Protein AF-A0A2H6GR45-F1 (afdb_monomer_lite)

pLDDT: mean 73.01, std 15.59, range [44.97, 95.62]

Foldseek 3Di:
DPPPDVVVVVVVVVVVVPPPPPPPQDPVNVVLVVLLVLVPDPVNVVVVVVVVVVVVVCVVVVVVPPPADPPRPVVVVVVVVVVVVVVVSVVVSVVVVVVVVVVVVVVVVVVVVVVVVVVVVVVVVVVVVVVVVVVVVVD

Sequence (139 aa):
MVENKNNKNNNNNQNQQKRITYNKPTLGDKSADKVTKTIGSWKFIIIQTILIIIWIIINVIAWISQWDPYPFILLNLLLSVQAAFAAPVIMMSQNRMADKDRKKVEMDLAMDRKADRDITEIKKQLNRIENKLGKNLDN

Structure (mmCIF, N/CA/C/O backbone):
data_AF-A0A2H6GR45-F1
#
_entry.id   AF-A0A2H6GR45-F1
#
loop_
_atom_site.group_PDB
_atom_site.id
_atom_site.type_symbol
_atom_site.label_atom_id
_atom_site.label_alt_id
_atom_site.label_comp_id
_atom_site.label_asym_id
_atom_site.label_entity_id
_atom_site.label_seq_id
_atom_site.pdbx_PDB_ins_code
_atom_site.Cartn_x
_atom_site.Cartn_y
_atom_site.Cartn_z
_atom_site.occupancy
_atom_site.B_iso_or_equiv
_atom_site.auth_seq_id
_atom_site.auth_comp_id
_atom_site.auth_asym_id
_atom_site.auth_atom_id
_atom_site.pdbx_PDB_model_num
ATOM 1 N N . MET A 1 1 ? -17.564 -7.490 57.029 1.00 44.97 1 MET A N 1
ATOM 2 C CA . MET A 1 1 ? -17.236 -8.283 55.821 1.00 44.97 1 MET A CA 1
ATOM 3 C C . MET A 1 1 ? -17.791 -7.583 54.576 1.00 44.97 1 MET A C 1
ATOM 5 O O . MET A 1 1 ? -18.868 -7.932 54.117 1.00 44.97 1 MET A O 1
ATOM 9 N N . VAL A 1 2 ? -17.107 -6.558 54.047 1.00 52.09 2 VAL A N 1
ATOM 10 C CA . VAL A 1 2 ? -17.500 -5.865 52.797 1.00 52.09 2 VAL A CA 1
ATOM 11 C C . VAL A 1 2 ? -16.232 -5.501 52.018 1.00 52.09 2 VAL A C 1
ATOM 13 O O . VAL A 1 2 ? -15.887 -4.339 51.875 1.00 52.09 2 VAL A O 1
ATOM 16 N N . GLU A 1 3 ? -15.482 -6.503 51.562 1.00 50.22 3 GLU A N 1
ATOM 17 C CA . GLU A 1 3 ? -14.234 -6.263 50.822 1.00 50.22 3 GLU A CA 1
ATOM 18 C C . GLU A 1 3 ? -13.967 -7.364 49.787 1.00 50.22 3 GLU A C 1
ATOM 20 O O . GLU A 1 3 ? -12.937 -8.025 49.803 1.00 50.22 3 GLU A O 1
ATOM 25 N N . ASN A 1 4 ? -14.926 -7.653 48.896 1.00 49.19 4 ASN A N 1
ATOM 26 C CA . ASN A 1 4 ? -14.658 -8.625 47.822 1.00 49.19 4 ASN A CA 1
ATOM 27 C C . ASN A 1 4 ? -15.559 -8.499 46.580 1.00 49.19 4 ASN A C 1
ATOM 29 O O . ASN A 1 4 ? -16.073 -9.489 46.060 1.00 49.19 4 ASN A O 1
ATOM 33 N N . LYS A 1 5 ? -15.799 -7.273 46.101 1.00 52.91 5 LYS A N 1
ATOM 34 C CA . LYS A 1 5 ? -16.421 -7.059 44.775 1.00 52.91 5 LYS A CA 1
ATOM 35 C C . LYS A 1 5 ? -15.570 -6.194 43.842 1.00 52.91 5 LYS A C 1
ATOM 37 O O . LYS A 1 5 ? -15.532 -6.470 42.649 1.00 52.91 5 LYS A O 1
ATOM 42 N N . ASN A 1 6 ? -14.789 -5.254 44.379 1.00 49.75 6 ASN A N 1
ATOM 43 C CA . ASN A 1 6 ? -13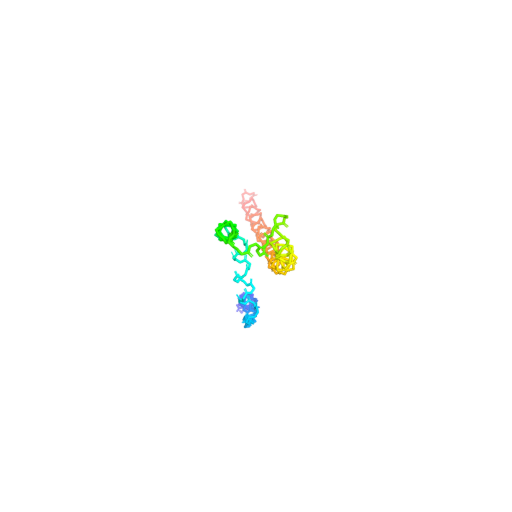.935 -4.370 43.573 1.00 49.75 6 ASN A CA 1
ATOM 44 C C . ASN A 1 6 ? -12.704 -5.081 42.975 1.00 49.75 6 ASN A C 1
ATOM 46 O O . ASN A 1 6 ? -12.237 -4.699 41.907 1.00 49.75 6 ASN A O 1
ATOM 50 N N . ASN A 1 7 ? -12.222 -6.165 43.595 1.00 50.75 7 ASN A N 1
ATOM 51 C CA . ASN A 1 7 ? -11.053 -6.908 43.104 1.00 50.75 7 ASN A CA 1
ATOM 52 C C . ASN A 1 7 ? -11.376 -7.822 41.896 1.00 50.75 7 ASN A C 1
ATOM 54 O O . ASN A 1 7 ? -10.521 -8.095 41.061 1.00 50.75 7 ASN A O 1
ATOM 58 N N . LYS A 1 8 ? -12.636 -8.252 41.720 1.00 50.31 8 LYS A N 1
ATOM 59 C CA . LYS A 1 8 ? -13.027 -9.076 40.556 1.00 50.31 8 LYS A CA 1
ATOM 60 C C . LYS A 1 8 ? -13.063 -8.288 39.242 1.00 50.31 8 LYS A C 1
ATOM 62 O O . LYS A 1 8 ? -12.748 -8.853 38.199 1.00 50.31 8 LYS A O 1
ATOM 67 N N . ASN A 1 9 ? -13.381 -6.994 39.282 1.00 49.44 9 ASN A N 1
ATOM 68 C CA . ASN A 1 9 ? -13.483 -6.176 38.068 1.00 49.44 9 ASN A CA 1
ATOM 69 C C . ASN A 1 9 ? -12.112 -5.773 37.500 1.00 49.44 9 ASN A C 1
ATOM 71 O O . ASN A 1 9 ? -11.961 -5.683 36.283 1.00 49.44 9 ASN A O 1
ATOM 75 N N . ASN A 1 10 ? -11.091 -5.624 38.351 1.00 53.09 10 ASN A N 1
ATOM 76 C CA . ASN A 1 10 ? -9.735 -5.291 37.904 1.00 53.09 10 ASN A CA 1
ATOM 77 C C . ASN A 1 10 ? -9.038 -6.469 37.205 1.00 53.09 10 ASN A C 1
ATOM 79 O O . ASN A 1 10 ? -8.308 -6.262 36.237 1.00 53.09 10 ASN A O 1
ATOM 83 N N . ASN A 1 11 ? -9.334 -7.707 37.610 1.00 51.28 11 ASN A N 1
ATOM 84 C CA . ASN A 1 11 ? -8.733 -8.908 37.018 1.00 51.28 11 ASN A CA 1
ATOM 85 C C . ASN A 1 11 ? -9.299 -9.247 35.625 1.00 51.28 11 ASN A C 1
ATOM 87 O O . ASN A 1 11 ? -8.611 -9.845 34.799 1.00 51.28 11 ASN A O 1
ATOM 91 N N . ASN A 1 12 ? -10.522 -8.805 35.314 1.00 51.81 12 ASN A N 1
ATOM 92 C CA . ASN A 1 12 ? -11.155 -9.059 34.015 1.00 51.81 12 ASN A CA 1
ATOM 93 C C . ASN A 1 12 ? -10.668 -8.113 32.905 1.00 51.81 12 ASN A C 1
ATOM 95 O O . ASN A 1 12 ? -10.712 -8.482 31.731 1.00 51.81 12 ASN A O 1
ATOM 99 N N . ASN A 1 13 ? -10.167 -6.926 33.261 1.00 50.75 13 ASN A N 1
ATOM 100 C CA . ASN A 1 13 ? -9.631 -5.956 32.301 1.00 50.75 13 ASN A CA 1
ATOM 101 C C . ASN A 1 13 ? -8.186 -6.285 31.878 1.00 50.75 13 ASN A C 1
ATOM 103 O O . ASN A 1 13 ? -7.812 -6.045 30.733 1.00 50.75 13 ASN A O 1
ATOM 107 N N . GLN A 1 14 ? -7.399 -6.907 32.763 1.00 49.28 14 GLN A N 1
ATOM 108 C CA . GLN A 1 14 ? -6.011 -7.309 32.482 1.00 49.28 14 GLN A CA 1
ATOM 109 C C . GLN A 1 14 ? -5.924 -8.562 31.588 1.00 49.28 14 GLN A C 1
ATOM 111 O O . GLN A 1 14 ? -4.990 -8.717 30.803 1.00 49.28 14 GLN A O 1
ATOM 116 N N . ASN A 1 15 ? -6.934 -9.439 31.642 1.00 47.62 15 ASN A N 1
ATOM 117 C CA . ASN A 1 15 ? -6.968 -10.678 30.857 1.00 47.62 15 ASN A CA 1
ATOM 118 C C . ASN A 1 15 ? -7.463 -10.495 29.409 1.00 47.62 15 ASN A C 1
ATOM 120 O O . ASN A 1 15 ? -7.252 -11.380 28.580 1.00 47.62 15 ASN A O 1
ATOM 124 N N . GLN A 1 16 ? -8.077 -9.354 29.078 1.00 48.34 16 GLN A N 1
ATOM 125 C CA . GLN A 1 16 ? -8.543 -9.055 27.716 1.00 48.34 16 GLN A CA 1
ATOM 126 C C . GLN A 1 16 ? -7.449 -8.435 26.831 1.00 48.34 16 GLN A C 1
ATOM 128 O O . GLN A 1 16 ? -7.463 -8.626 25.619 1.00 48.34 16 GLN A O 1
ATOM 133 N N . GLN A 1 17 ? -6.446 -7.767 27.412 1.00 51.81 17 GLN A N 1
ATOM 134 C CA . GLN A 1 17 ? -5.371 -7.113 26.647 1.00 51.81 17 GLN A CA 1
ATOM 135 C C . GLN A 1 17 ? -4.297 -8.086 26.120 1.00 51.81 17 GLN A C 1
ATOM 137 O O . GLN A 1 17 ? -3.523 -7.737 25.232 1.00 51.81 17 GLN A O 1
ATOM 142 N N . LYS A 1 18 ? -4.243 -9.330 26.617 1.00 48.16 18 LYS A N 1
ATOM 143 C CA . LYS A 1 18 ? -3.126 -10.264 26.369 1.00 48.16 18 LYS A CA 1
ATOM 144 C C . LYS A 1 18 ? -3.416 -11.360 25.334 1.00 48.16 18 LYS A C 1
ATOM 146 O O . LYS A 1 18 ? -2.884 -12.465 25.427 1.00 48.16 18 LYS A O 1
ATOM 151 N N . ARG A 1 19 ? -4.248 -11.069 24.331 1.00 49.31 19 ARG A N 1
ATOM 152 C CA . ARG A 1 19 ? -4.489 -11.952 23.172 1.00 49.31 19 ARG A CA 1
ATOM 153 C C . ARG A 1 19 ? -4.182 -11.239 21.853 1.00 49.31 19 ARG A C 1
ATOM 155 O O . ARG A 1 19 ? -4.879 -11.425 20.864 1.00 49.31 19 ARG A O 1
ATOM 162 N N . ILE A 1 20 ? -3.108 -10.448 21.803 1.00 54.19 20 ILE A N 1
ATOM 163 C CA . ILE A 1 20 ? -2.460 -10.190 20.513 1.00 54.19 20 ILE A CA 1
ATOM 164 C C . ILE A 1 20 ? -1.752 -11.492 20.157 1.00 54.19 20 ILE A C 1
ATOM 166 O O . ILE A 1 20 ? -0.626 -11.748 20.582 1.00 54.19 20 ILE A O 1
ATOM 170 N N . THR A 1 21 ? -2.465 -12.366 19.452 1.00 52.03 21 THR A N 1
ATOM 171 C CA . THR A 1 21 ? -1.887 -13.535 18.803 1.00 52.03 21 THR A CA 1
ATOM 172 C C . THR A 1 21 ? -0.854 -13.006 17.815 1.00 52.03 21 THR A C 1
ATOM 174 O O . THR A 1 21 ? -1.187 -12.635 16.691 1.00 52.03 21 THR A O 1
ATOM 177 N N . TYR A 1 22 ? 0.400 -12.904 18.259 1.00 50.00 22 TYR A N 1
ATOM 178 C CA . TYR A 1 22 ? 1.557 -12.768 17.388 1.00 50.00 22 TYR A CA 1
ATOM 179 C C . TYR A 1 22 ? 1.626 -14.057 16.578 1.00 50.00 22 TYR A C 1
ATOM 181 O O . TYR A 1 22 ? 2.326 -15.006 16.931 1.00 50.00 22 TYR A O 1
A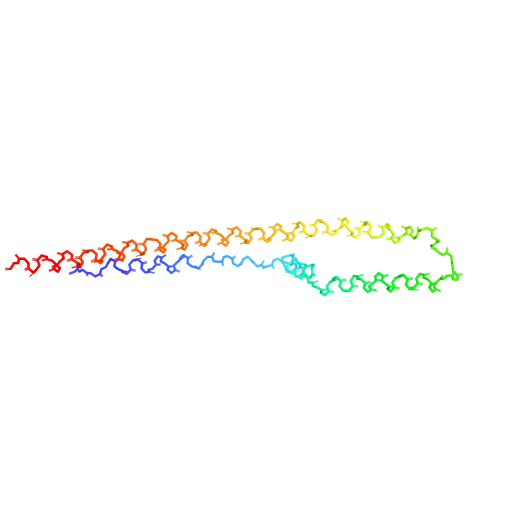TOM 189 N N . ASN A 1 23 ? 0.836 -14.116 15.508 1.00 58.78 23 ASN A N 1
ATOM 190 C CA . ASN A 1 23 ? 1.071 -15.091 14.471 1.00 58.78 23 ASN A CA 1
ATOM 191 C C . ASN A 1 23 ? 2.487 -14.793 13.978 1.00 58.78 23 ASN A C 1
ATOM 193 O O . ASN A 1 23 ? 2.786 -13.647 13.625 1.00 58.78 23 ASN A O 1
ATOM 197 N N . LYS A 1 24 ? 3.393 -15.769 14.091 1.00 57.91 24 LYS A N 1
ATOM 198 C CA . LYS A 1 24 ? 4.780 -15.587 13.656 1.00 57.91 24 LYS A CA 1
ATOM 199 C C . LYS A 1 24 ? 4.711 -15.079 12.215 1.00 57.91 24 LYS A C 1
ATOM 201 O O . LYS A 1 24 ? 4.097 -15.770 11.408 1.00 57.91 24 LYS A O 1
ATOM 206 N N . PRO A 1 25 ? 5.263 -13.893 11.898 1.00 54.97 25 PRO A N 1
ATOM 207 C CA . PRO A 1 25 ? 5.153 -13.345 10.559 1.00 54.97 25 PRO A CA 1
ATOM 208 C C . PRO A 1 25 ? 5.767 -14.359 9.608 1.00 54.97 25 PRO A C 1
ATOM 210 O O . PRO A 1 25 ? 6.963 -14.670 9.698 1.00 54.97 25 PRO A O 1
ATOM 213 N N . THR A 1 26 ? 4.920 -14.908 8.750 1.00 63.66 26 THR A N 1
ATOM 214 C CA . THR A 1 26 ? 5.319 -15.857 7.726 1.00 63.66 26 THR A CA 1
ATOM 215 C C . THR A 1 26 ? 6.332 -15.140 6.834 1.00 63.66 26 THR A C 1
ATOM 217 O O . THR A 1 26 ? 6.299 -13.913 6.704 1.00 63.66 26 THR A O 1
ATOM 220 N N . LEU A 1 27 ? 7.261 -15.860 6.204 1.00 58.56 27 LEU A N 1
ATOM 221 C CA . LEU A 1 27 ? 8.232 -15.235 5.291 1.00 58.56 27 LEU A CA 1
ATOM 222 C C . LEU A 1 27 ? 7.534 -14.399 4.196 1.00 58.56 27 LEU A C 1
ATOM 224 O O . LEU A 1 27 ? 8.049 -13.347 3.817 1.00 58.56 27 LEU A O 1
ATOM 228 N N . GLY A 1 28 ? 6.324 -14.809 3.791 1.00 59.97 28 GLY A N 1
ATOM 229 C CA . GLY A 1 28 ? 5.432 -14.054 2.906 1.00 59.97 28 GLY A CA 1
ATOM 230 C C . GLY A 1 28 ? 4.893 -12.744 3.495 1.00 59.97 28 GLY A C 1
ATOM 231 O O . GLY A 1 28 ? 4.798 -11.753 2.781 1.00 59.97 28 GLY A O 1
ATOM 232 N N . ASP A 1 29 ? 4.614 -12.680 4.798 1.00 60.56 29 ASP A N 1
ATOM 233 C CA . ASP A 1 29 ? 4.122 -11.454 5.446 1.00 60.56 29 ASP A CA 1
ATOM 234 C C . ASP A 1 29 ? 5.215 -10.378 5.494 1.00 60.56 29 ASP A C 1
ATOM 236 O O . ASP A 1 29 ? 4.955 -9.194 5.272 1.00 60.56 29 ASP A O 1
ATOM 240 N N . LYS A 1 30 ? 6.470 -10.795 5.723 1.00 63.75 30 LYS A N 1
ATOM 241 C CA . LYS A 1 30 ? 7.628 -9.886 5.749 1.00 63.75 30 LYS A CA 1
ATOM 242 C C . LYS A 1 30 ? 7.980 -9.351 4.365 1.00 63.75 30 LYS A C 1
ATOM 244 O O . LYS A 1 30 ? 8.318 -8.172 4.243 1.00 63.75 30 LYS A O 1
ATOM 249 N N . SER A 1 31 ? 7.932 -10.196 3.333 1.00 60.25 31 SER A N 1
ATOM 250 C CA . SER A 1 31 ? 8.172 -9.751 1.957 1.00 60.25 31 SER A CA 1
ATOM 251 C C . SER A 1 31 ? 7.052 -8.826 1.494 1.00 60.25 31 SER A C 1
ATOM 253 O O . SER A 1 31 ? 7.337 -7.758 0.956 1.00 60.25 31 SER A O 1
ATOM 255 N N . ALA A 1 32 ? 5.798 -9.155 1.803 1.00 60.78 32 ALA A N 1
ATOM 256 C CA . ALA A 1 32 ? 4.661 -8.333 1.434 1.00 60.78 32 ALA A CA 1
ATOM 257 C C . ALA A 1 32 ? 4.675 -6.966 2.145 1.00 60.78 32 ALA A C 1
ATOM 259 O O . ALA A 1 32 ? 4.412 -5.955 1.499 1.00 60.78 32 ALA A O 1
ATOM 260 N N . ASP A 1 33 ? 5.046 -6.882 3.431 1.00 64.31 33 ASP A N 1
ATOM 261 C CA . ASP A 1 33 ? 5.202 -5.594 4.137 1.00 64.31 33 ASP A CA 1
ATOM 262 C C . ASP A 1 33 ? 6.322 -4.727 3.545 1.00 64.31 33 ASP A C 1
ATOM 264 O O . ASP A 1 33 ? 6.203 -3.497 3.507 1.00 64.31 33 ASP A O 1
ATOM 268 N N . LYS A 1 34 ? 7.379 -5.351 3.014 1.00 63.88 34 LYS A N 1
ATOM 269 C CA . LYS A 1 34 ? 8.455 -4.646 2.308 1.00 63.88 34 LYS A CA 1
ATOM 270 C C . LYS A 1 34 ? 7.986 -4.144 0.942 1.00 63.88 34 LYS A C 1
ATOM 272 O O . LYS A 1 34 ? 8.164 -2.970 0.645 1.00 63.88 34 LYS A O 1
ATOM 277 N N . VAL A 1 35 ? 7.316 -4.993 0.164 1.00 64.06 35 VAL A N 1
ATOM 278 C CA . VAL A 1 35 ? 6.762 -4.661 -1.160 1.00 64.06 35 VAL A CA 1
ATOM 279 C C . VAL A 1 35 ? 5.744 -3.523 -1.067 1.00 64.06 35 VAL A C 1
ATOM 281 O O . VAL A 1 35 ? 5.828 -2.564 -1.828 1.00 64.06 35 VAL A O 1
ATOM 284 N N . THR A 1 36 ? 4.849 -3.559 -0.079 1.00 63.62 36 THR A N 1
ATOM 285 C CA . THR A 1 36 ? 3.876 -2.487 0.171 1.00 63.62 36 THR A CA 1
ATOM 286 C C . THR A 1 36 ? 4.550 -1.150 0.494 1.00 63.62 36 THR A C 1
ATOM 288 O O . THR A 1 36 ? 4.140 -0.114 -0.026 1.00 63.62 36 THR A O 1
ATOM 291 N N . LYS A 1 37 ? 5.619 -1.153 1.304 1.00 65.88 37 LYS A N 1
ATOM 292 C CA . LYS A 1 37 ? 6.411 0.060 1.571 1.00 65.88 37 LYS A CA 1
ATOM 293 C C . LYS A 1 37 ? 7.179 0.548 0.344 1.00 65.88 37 LYS A C 1
ATOM 295 O O . LYS A 1 37 ? 7.358 1.752 0.193 1.00 65.88 37 LYS A O 1
ATOM 300 N N . THR A 1 38 ? 7.649 -0.363 -0.502 1.00 62.84 38 THR A N 1
ATOM 301 C CA . THR A 1 38 ? 8.434 -0.023 -1.691 1.00 62.84 38 THR A CA 1
ATOM 302 C C . THR A 1 38 ? 7.561 0.567 -2.796 1.00 62.84 38 THR A C 1
ATOM 304 O O . THR A 1 38 ? 7.921 1.609 -3.332 1.00 62.84 38 THR A O 1
ATOM 307 N N . ILE A 1 39 ? 6.398 -0.021 -3.088 1.00 66.94 39 ILE A N 1
ATOM 308 C CA . ILE A 1 39 ? 5.499 0.445 -4.161 1.00 66.94 39 ILE A CA 1
ATOM 309 C C . ILE A 1 39 ? 4.884 1.817 -3.839 1.00 66.94 39 ILE A C 1
ATOM 311 O O . ILE A 1 39 ? 4.689 2.627 -4.738 1.00 66.94 39 ILE A O 1
ATOM 315 N N . GLY A 1 40 ? 4.637 2.120 -2.560 1.00 61.78 40 GLY A N 1
ATOM 316 C CA . GLY A 1 40 ? 4.122 3.425 -2.125 1.00 61.78 40 GLY A CA 1
ATOM 317 C C . GLY A 1 40 ? 5.184 4.517 -1.937 1.00 61.78 40 GLY A C 1
ATOM 318 O O . GLY A 1 40 ? 4.856 5.610 -1.481 1.00 61.78 40 GLY A O 1
ATOM 319 N N . SER A 1 41 ? 6.463 4.241 -2.216 1.00 73.31 41 SER A N 1
ATOM 320 C CA . SER A 1 41 ? 7.549 5.194 -1.966 1.00 73.31 41 SER A CA 1
ATOM 321 C C . SER A 1 41 ? 7.910 5.994 -3.216 1.00 73.31 41 SER A C 1
ATOM 323 O O . SER A 1 41 ? 8.152 5.427 -4.279 1.00 73.31 41 SER A O 1
ATOM 325 N N . TRP A 1 42 ? 8.098 7.309 -3.057 1.00 70.38 42 TRP A N 1
ATOM 326 C CA . TRP A 1 42 ? 8.652 8.201 -4.089 1.00 70.38 42 TRP A CA 1
ATOM 327 C C . TRP A 1 42 ? 9.974 7.695 -4.693 1.00 70.38 42 TRP A C 1
ATOM 329 O O . TRP A 1 42 ? 10.257 7.934 -5.864 1.00 70.38 42 TRP A O 1
ATOM 339 N N . LYS A 1 43 ? 10.767 6.934 -3.926 1.00 73.19 43 LYS A N 1
ATOM 340 C CA . LYS A 1 43 ? 12.026 6.342 -4.405 1.00 73.19 43 LYS A CA 1
ATOM 341 C C . LYS A 1 43 ? 11.819 5.308 -5.518 1.00 73.19 43 LYS A C 1
ATOM 343 O O . LYS A 1 43 ? 12.675 5.198 -6.390 1.00 73.19 43 LYS A O 1
ATOM 348 N N . PHE A 1 44 ? 10.706 4.572 -5.513 1.00 78.25 44 PHE A N 1
ATOM 349 C CA . PHE A 1 44 ? 10.414 3.556 -6.529 1.00 78.25 44 PHE A CA 1
ATOM 350 C C . PHE A 1 44 ? 10.136 4.188 -7.894 1.00 78.25 44 PHE A C 1
ATOM 352 O O . PHE A 1 44 ? 10.717 3.766 -8.888 1.00 78.25 44 PHE A O 1
ATOM 359 N N . ILE A 1 45 ? 9.338 5.260 -7.925 1.00 79.75 45 ILE A N 1
ATOM 360 C CA . ILE A 1 45 ? 9.025 6.006 -9.154 1.00 79.75 45 ILE A CA 1
ATOM 361 C C . ILE A 1 45 ? 10.309 6.551 -9.791 1.00 79.75 45 ILE A C 1
ATOM 363 O O . ILE A 1 45 ? 10.511 6.417 -10.997 1.00 79.75 45 ILE A O 1
ATOM 367 N N . ILE A 1 46 ? 11.211 7.107 -8.975 1.00 80.62 46 ILE A N 1
ATOM 368 C CA . ILE A 1 46 ? 12.497 7.650 -9.434 1.00 80.62 46 ILE A CA 1
ATOM 369 C C . ILE A 1 46 ? 13.380 6.550 -10.041 1.00 80.62 46 ILE A C 1
ATOM 371 O O . ILE A 1 46 ? 13.879 6.717 -11.151 1.00 80.62 46 ILE A O 1
ATOM 375 N N . ILE A 1 47 ? 13.533 5.407 -9.362 1.00 84.00 47 ILE A N 1
ATOM 376 C CA . ILE A 1 47 ? 14.315 4.267 -9.876 1.00 84.00 47 ILE A CA 1
ATOM 377 C C . ILE A 1 47 ? 13.720 3.746 -11.189 1.00 84.00 47 ILE A C 1
ATOM 379 O O . ILE A 1 47 ? 14.458 3.525 -12.146 1.00 84.00 47 ILE A O 1
ATOM 383 N N . GLN A 1 48 ? 12.397 3.588 -11.254 1.00 81.62 48 GLN A N 1
ATOM 384 C CA . GLN A 1 48 ? 11.708 3.094 -12.444 1.00 81.62 48 GLN A CA 1
ATOM 385 C C . GLN A 1 48 ? 11.906 4.036 -13.640 1.00 81.62 48 GLN A C 1
ATOM 387 O O . GLN A 1 48 ? 12.161 3.583 -14.753 1.00 81.62 48 GLN A O 1
ATOM 392 N N . THR A 1 49 ? 11.848 5.346 -13.392 1.00 81.62 49 THR A N 1
ATOM 393 C CA . THR A 1 49 ? 12.054 6.384 -14.410 1.00 81.62 49 THR A CA 1
ATOM 394 C C . THR A 1 49 ? 13.491 6.367 -14.923 1.00 81.62 49 THR A C 1
ATOM 396 O O . THR A 1 49 ? 13.714 6.355 -16.131 1.00 81.62 49 THR A O 1
ATOM 399 N N . ILE A 1 50 ? 14.472 6.288 -14.019 1.00 86.75 50 ILE A N 1
ATOM 400 C CA . ILE A 1 50 ? 15.893 6.200 -14.377 1.00 86.75 50 ILE A CA 1
ATOM 401 C C . ILE A 1 50 ? 16.177 4.924 -15.174 1.00 86.75 50 ILE A C 1
ATOM 403 O O . ILE A 1 50 ? 16.897 4.985 -16.164 1.00 86.75 50 ILE A O 1
ATOM 407 N N . LEU A 1 51 ? 15.596 3.785 -14.792 1.00 84.31 51 LEU A N 1
ATOM 408 C CA . LEU A 1 51 ? 15.780 2.518 -15.500 1.00 84.31 51 LEU A CA 1
ATOM 409 C C . LEU A 1 51 ? 15.265 2.611 -16.942 1.00 84.31 51 LEU A C 1
ATOM 411 O O . LEU A 1 51 ? 15.977 2.214 -17.860 1.00 84.31 51 LEU A O 1
ATOM 415 N N . ILE A 1 52 ? 14.085 3.203 -17.153 1.00 80.00 52 ILE A N 1
ATOM 416 C CA . ILE A 1 52 ? 13.535 3.437 -18.498 1.00 80.00 52 ILE A CA 1
ATOM 417 C C . ILE A 1 52 ? 14.455 4.364 -19.303 1.00 80.00 52 ILE A C 1
ATOM 419 O O . ILE A 1 52 ? 14.773 4.057 -20.448 1.00 80.00 52 ILE A O 1
ATOM 423 N N . ILE A 1 53 ? 14.930 5.462 -18.707 1.00 81.12 53 ILE A N 1
ATOM 424 C CA . ILE A 1 53 ? 15.840 6.410 -19.371 1.00 81.12 53 ILE A CA 1
ATOM 425 C C . ILE A 1 53 ? 17.161 5.730 -19.754 1.00 81.12 53 ILE A C 1
ATOM 427 O O . ILE A 1 53 ? 17.609 5.866 -20.889 1.00 81.12 53 ILE A O 1
ATOM 431 N N . ILE A 1 54 ? 17.764 4.960 -18.844 1.00 83.25 54 ILE A N 1
ATOM 432 C CA . ILE A 1 54 ? 18.989 4.193 -19.110 1.00 83.25 54 ILE A CA 1
ATOM 433 C C . ILE A 1 54 ? 18.749 3.185 -20.234 1.00 83.25 54 ILE A C 1
ATOM 435 O O . ILE A 1 54 ? 19.586 3.062 -21.124 1.00 83.25 54 ILE A O 1
ATOM 439 N N . TRP A 1 55 ? 17.606 2.494 -20.231 1.00 75.31 55 TRP A N 1
ATOM 440 C CA . TRP A 1 55 ? 17.277 1.515 -21.264 1.00 75.31 55 TRP A CA 1
ATOM 441 C C . TRP A 1 55 ? 17.112 2.165 -22.637 1.00 75.31 55 TRP A C 1
ATOM 443 O O . TRP A 1 55 ? 17.634 1.647 -23.620 1.00 75.31 55 TRP A O 1
ATOM 453 N N . ILE A 1 56 ? 16.463 3.332 -22.700 1.00 74.12 56 ILE A N 1
ATOM 454 C CA . ILE A 1 56 ? 16.360 4.134 -23.926 1.00 74.12 56 ILE A CA 1
ATOM 455 C C . ILE A 1 56 ? 17.757 4.547 -24.404 1.00 74.12 56 ILE A C 1
ATOM 457 O O . ILE A 1 56 ? 18.067 4.370 -25.577 1.00 74.12 56 ILE A O 1
ATOM 461 N N . ILE A 1 57 ? 18.623 5.038 -23.511 1.00 76.94 57 ILE A N 1
ATOM 462 C CA . ILE A 1 57 ? 19.991 5.459 -23.854 1.00 76.94 57 ILE A CA 1
ATOM 463 C C . ILE A 1 57 ? 20.814 4.280 -24.391 1.00 76.94 57 ILE A C 1
ATOM 465 O O . ILE A 1 57 ? 21.465 4.417 -25.423 1.00 76.94 57 ILE A O 1
ATOM 469 N N . ILE A 1 58 ? 20.760 3.113 -23.740 1.00 75.94 58 ILE A N 1
ATOM 470 C CA . ILE A 1 58 ? 21.445 1.895 -24.202 1.00 75.94 58 ILE A CA 1
ATOM 471 C C . ILE A 1 58 ? 20.930 1.481 -25.582 1.00 75.94 58 ILE A C 1
ATOM 473 O O . ILE A 1 58 ? 21.735 1.167 -26.452 1.00 75.94 58 ILE A O 1
ATOM 477 N N . ASN A 1 59 ? 19.615 1.512 -25.807 1.00 70.19 59 ASN A N 1
ATOM 478 C CA . ASN A 1 59 ? 19.015 1.118 -27.083 1.00 70.19 59 ASN A CA 1
ATOM 479 C C . ASN A 1 59 ? 19.390 2.095 -28.218 1.00 70.19 59 ASN A C 1
ATOM 481 O O . ASN A 1 59 ? 19.738 1.668 -29.315 1.00 70.19 59 ASN A O 1
ATOM 485 N N . VAL A 1 60 ? 19.436 3.403 -27.928 1.00 67.56 60 VAL A N 1
ATOM 486 C CA . VAL A 1 60 ? 19.883 4.445 -28.872 1.00 67.56 60 VAL A CA 1
ATOM 487 C C . VAL A 1 60 ? 21.387 4.349 -29.168 1.00 67.56 60 VAL A C 1
ATOM 489 O O . VAL A 1 60 ? 21.796 4.583 -30.300 1.00 67.56 60 VAL A O 1
ATOM 492 N N . ILE A 1 61 ? 22.227 3.984 -28.193 1.00 66.25 61 ILE A N 1
ATOM 493 C CA . ILE A 1 61 ? 23.678 3.790 -28.399 1.00 66.25 61 ILE A CA 1
ATOM 494 C C . ILE A 1 61 ? 23.970 2.456 -29.112 1.00 66.25 61 ILE A C 1
ATOM 496 O O . ILE A 1 61 ? 24.912 2.366 -29.898 1.00 66.25 61 ILE A O 1
ATOM 500 N N . ALA A 1 62 ? 23.139 1.430 -28.909 1.00 63.84 62 ALA A N 1
ATOM 501 C CA . ALA A 1 62 ? 23.233 0.120 -29.559 1.00 63.84 62 ALA A CA 1
ATOM 502 C C . ALA A 1 62 ? 22.761 0.106 -31.034 1.00 63.84 62 ALA A C 1
ATOM 504 O O . ALA A 1 62 ? 22.562 -0.967 -31.611 1.00 63.84 62 ALA A O 1
ATOM 505 N N . TRP A 1 63 ? 22.652 1.279 -31.675 1.00 54.16 63 TRP A N 1
ATOM 506 C CA . TRP A 1 63 ? 22.241 1.476 -33.078 1.00 54.16 63 TRP A CA 1
ATOM 507 C C . TRP A 1 63 ? 23.059 0.647 -34.090 1.00 54.16 63 TRP A C 1
ATOM 509 O O . TRP A 1 63 ? 22.603 0.382 -35.196 1.00 54.16 63 TRP A O 1
ATOM 519 N N . ILE A 1 64 ? 24.247 0.169 -33.716 1.00 55.28 64 ILE A N 1
ATOM 520 C CA . ILE A 1 64 ? 25.130 -0.637 -34.574 1.00 55.28 64 ILE A CA 1
ATOM 521 C C . ILE A 1 64 ? 24.566 -2.033 -34.900 1.00 55.28 64 ILE A C 1
ATOM 523 O O . ILE A 1 64 ? 24.977 -2.620 -35.897 1.00 55.28 64 ILE A O 1
ATOM 527 N N . SER A 1 65 ? 23.618 -2.567 -34.118 1.00 56.00 65 SER A N 1
ATOM 528 C CA . SER A 1 65 ? 23.153 -3.957 -34.285 1.00 56.00 65 SER A CA 1
ATOM 529 C C . SER A 1 65 ? 21.698 -4.118 -34.750 1.00 56.00 65 SER A C 1
ATOM 531 O O . SER A 1 65 ? 21.236 -5.253 -34.843 1.00 56.00 65 SER A O 1
ATOM 533 N N . GLN A 1 66 ? 20.976 -3.020 -35.028 1.00 55.06 66 GLN A N 1
ATOM 534 C CA . GLN A 1 66 ? 19.586 -3.000 -35.536 1.00 55.06 66 GLN A CA 1
ATOM 535 C C . GLN A 1 66 ? 18.594 -3.921 -34.786 1.00 55.06 66 GLN A C 1
ATOM 537 O O . GLN A 1 66 ? 17.593 -4.356 -35.351 1.00 55.06 66 GLN A O 1
ATOM 542 N N . TRP A 1 67 ? 18.883 -4.246 -33.522 1.00 53.66 67 TRP A N 1
ATOM 543 C CA . TRP A 1 67 ? 18.247 -5.358 -32.807 1.00 53.66 67 TRP A CA 1
ATOM 544 C C . TRP A 1 67 ? 16.803 -5.055 -32.374 1.00 53.66 67 TRP A C 1
ATOM 546 O O . TRP A 1 67 ? 16.055 -5.982 -32.081 1.00 53.66 67 TRP A O 1
ATOM 556 N N . ASP A 1 68 ? 16.397 -3.777 -32.379 1.00 56.84 68 ASP A N 1
ATOM 557 C CA . ASP A 1 68 ? 15.018 -3.350 -32.110 1.00 56.84 68 ASP A CA 1
ATOM 558 C C . ASP A 1 68 ? 14.681 -2.038 -32.873 1.00 56.84 68 ASP A C 1
ATOM 560 O O . ASP A 1 68 ? 14.889 -0.935 -32.357 1.00 56.84 68 ASP A O 1
ATOM 564 N N . PRO A 1 69 ? 14.236 -2.115 -34.146 1.00 56.53 69 PRO A N 1
ATOM 565 C CA . PRO A 1 69 ? 13.818 -0.952 -34.931 1.00 56.53 69 PRO A CA 1
ATOM 566 C C . PRO A 1 69 ? 12.552 -0.289 -34.361 1.00 56.53 69 PRO A C 1
ATOM 568 O O . PRO A 1 69 ? 11.719 -0.930 -33.726 1.00 56.53 69 PRO A O 1
ATOM 571 N N . TYR A 1 70 ? 12.366 1.003 -34.642 1.00 48.16 70 TYR A N 1
ATOM 572 C CA . TYR A 1 70 ? 11.152 1.752 -34.291 1.00 48.16 70 TYR A CA 1
ATOM 573 C C . TYR A 1 70 ? 9.893 1.024 -34.816 1.00 48.16 70 TYR A C 1
ATOM 575 O O . TYR A 1 70 ? 9.853 0.749 -36.018 1.00 48.16 70 TYR A O 1
ATOM 583 N N . PRO A 1 71 ? 8.862 0.704 -34.002 1.00 56.28 71 PRO A N 1
ATOM 584 C CA . PRO A 1 71 ? 8.567 1.126 -32.633 1.00 56.28 71 PRO A CA 1
ATOM 585 C C . PRO A 1 71 ? 8.931 0.029 -31.613 1.00 56.28 71 PRO A C 1
ATOM 587 O O . PRO A 1 71 ? 8.314 -1.028 -31.630 1.00 56.28 71 PRO A O 1
ATOM 590 N N . PHE A 1 72 ? 9.891 0.296 -30.718 1.00 66.06 72 PHE A N 1
ATOM 591 C CA . PHE A 1 72 ? 10.454 -0.604 -29.687 1.00 66.06 72 PHE A CA 1
ATOM 592 C C . PHE A 1 72 ? 9.482 -1.675 -29.139 1.00 66.06 72 PHE A C 1
ATOM 594 O O . PHE A 1 72 ? 8.845 -1.494 -28.090 1.00 66.06 72 PHE A O 1
ATOM 601 N N . ILE A 1 73 ? 9.351 -2.804 -29.842 1.00 71.31 73 ILE A N 1
ATOM 602 C CA . ILE A 1 73 ? 8.266 -3.766 -29.602 1.00 71.31 73 ILE A CA 1
ATOM 603 C C . ILE A 1 73 ? 8.532 -4.557 -28.324 1.00 71.31 73 ILE A C 1
ATOM 605 O O . ILE A 1 73 ? 7.608 -4.833 -27.555 1.00 71.31 73 ILE A O 1
ATOM 609 N N . LEU A 1 74 ? 9.807 -4.841 -28.045 1.00 71.25 74 LEU A N 1
ATOM 610 C CA . LEU A 1 74 ? 10.234 -5.547 -26.842 1.00 71.25 74 LEU A CA 1
ATOM 611 C C . LEU A 1 74 ? 10.063 -4.680 -25.595 1.00 71.25 74 LEU A C 1
ATOM 613 O O . LEU A 1 74 ? 9.635 -5.184 -24.558 1.00 71.25 74 LEU A O 1
ATOM 617 N N . LEU A 1 75 ? 10.331 -3.372 -25.692 1.00 74.25 75 LEU A N 1
ATOM 618 C CA . LEU A 1 75 ? 10.106 -2.443 -24.582 1.00 74.25 75 LEU A CA 1
ATOM 619 C C . LEU A 1 75 ? 8.615 -2.330 -24.262 1.00 74.25 75 LEU A C 1
ATOM 621 O O . LEU A 1 75 ? 8.227 -2.398 -23.098 1.00 74.25 75 LEU A O 1
ATOM 625 N N . ASN A 1 76 ? 7.777 -2.202 -25.290 1.00 78.56 76 ASN A N 1
ATOM 626 C CA . ASN A 1 76 ? 6.334 -2.120 -25.103 1.00 78.56 76 ASN A CA 1
ATOM 627 C C . ASN A 1 76 ? 5.764 -3.419 -24.500 1.00 78.56 76 ASN A C 1
ATOM 629 O O . ASN A 1 76 ? 4.950 -3.371 -23.578 1.00 78.56 76 ASN A O 1
ATOM 633 N N . LEU A 1 77 ? 6.248 -4.581 -24.955 1.00 80.94 77 LEU A N 1
ATOM 634 C CA . LEU A 1 77 ? 5.886 -5.880 -24.385 1.00 80.94 77 LEU A CA 1
ATOM 635 C C . LEU A 1 77 ? 6.309 -5.983 -22.912 1.00 80.94 77 LEU A C 1
ATOM 637 O O . LEU A 1 77 ? 5.505 -6.364 -22.061 1.00 80.94 77 LEU A O 1
ATOM 641 N N . LEU A 1 78 ? 7.550 -5.606 -22.596 1.00 80.12 78 LEU A N 1
ATOM 642 C CA . LEU A 1 78 ? 8.083 -5.669 -21.237 1.00 80.12 78 LEU A CA 1
ATOM 643 C C . LEU A 1 78 ? 7.313 -4.743 -20.288 1.00 80.12 78 LEU A C 1
ATOM 645 O O . LEU A 1 78 ? 6.947 -5.161 -19.190 1.00 80.12 78 LEU A O 1
ATOM 649 N N . LEU A 1 79 ? 7.017 -3.514 -20.718 1.00 81.00 79 LEU A N 1
ATOM 650 C CA . LEU A 1 79 ? 6.226 -2.560 -19.940 1.00 81.00 79 LEU A CA 1
ATOM 651 C C . LEU A 1 79 ? 4.785 -3.043 -19.738 1.00 81.00 79 LEU A C 1
ATOM 653 O O . LEU A 1 79 ? 4.245 -2.894 -18.641 1.00 81.00 79 LEU A O 1
ATOM 657 N N . SER A 1 80 ? 4.182 -3.665 -20.754 1.00 86.12 80 SER A N 1
ATOM 658 C CA . SER A 1 80 ? 2.846 -4.258 -20.647 1.00 86.12 80 SER A CA 1
ATOM 659 C C . SER A 1 80 ? 2.808 -5.375 -19.598 1.00 86.12 80 SER A C 1
ATOM 661 O O . SER A 1 80 ? 1.969 -5.348 -18.694 1.00 86.12 80 SER A O 1
ATOM 663 N N . VAL A 1 81 ? 3.770 -6.302 -19.640 1.00 85.19 81 VAL A N 1
ATOM 664 C CA . VAL A 1 81 ? 3.898 -7.375 -18.639 1.00 85.19 81 VAL A CA 1
ATOM 665 C C . VAL A 1 81 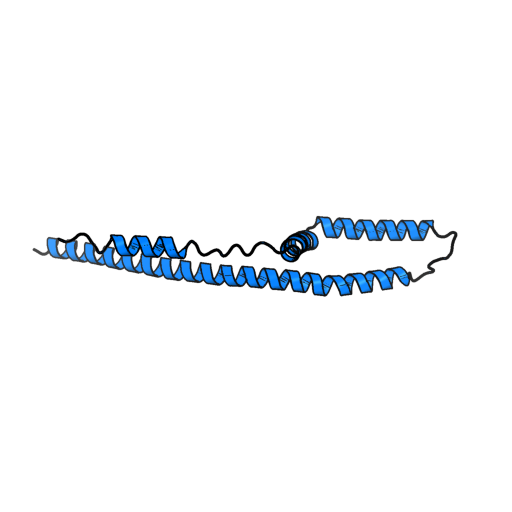? 4.185 -6.803 -17.248 1.00 85.19 81 VAL A C 1
ATOM 667 O O . VAL A 1 81 ? 3.601 -7.253 -16.261 1.00 85.19 81 VAL A O 1
ATOM 670 N N . GLN A 1 82 ? 5.032 -5.776 -17.150 1.00 86.00 82 GLN A N 1
ATOM 671 C CA . GLN A 1 82 ? 5.337 -5.118 -15.882 1.00 86.00 82 GLN A CA 1
ATOM 672 C C . GLN A 1 82 ? 4.085 -4.488 -15.253 1.00 86.00 82 GLN A C 1
ATOM 674 O O . GLN A 1 82 ? 3.843 -4.661 -14.057 1.00 86.00 82 GLN A O 1
ATOM 679 N N . ALA A 1 83 ? 3.270 -3.789 -16.048 1.00 85.62 83 ALA A N 1
ATOM 680 C CA . ALA A 1 83 ? 2.010 -3.211 -15.590 1.00 85.62 83 ALA A CA 1
ATOM 681 C C . ALA A 1 83 ? 1.010 -4.300 -15.165 1.00 85.62 83 ALA A C 1
ATOM 683 O O . ALA A 1 83 ? 0.394 -4.192 -14.101 1.00 85.62 83 ALA A O 1
ATOM 684 N N . ALA A 1 84 ? 0.906 -5.379 -15.947 1.00 88.88 84 ALA A N 1
ATOM 685 C CA . ALA A 1 84 ? 0.056 -6.522 -15.626 1.00 88.88 84 ALA A CA 1
ATOM 686 C C . ALA A 1 84 ? 0.462 -7.197 -14.304 1.00 88.88 84 ALA A C 1
ATOM 688 O O . ALA A 1 84 ? -0.407 -7.598 -13.535 1.00 88.88 84 ALA A O 1
ATOM 689 N N . PHE A 1 85 ? 1.760 -7.277 -13.997 1.00 83.50 85 PHE A N 1
ATOM 690 C CA . PHE A 1 85 ? 2.253 -7.820 -12.727 1.00 83.50 85 PHE A CA 1
ATOM 691 C C . PHE A 1 85 ? 2.089 -6.849 -11.546 1.00 83.50 85 PHE A C 1
ATOM 693 O O . PHE A 1 85 ? 1.882 -7.277 -10.408 1.00 83.50 85 PHE A O 1
ATOM 700 N N . ALA A 1 86 ? 2.140 -5.539 -11.793 1.00 82.81 86 ALA A N 1
ATOM 701 C CA . ALA A 1 86 ? 1.959 -4.539 -10.745 1.00 82.81 86 ALA A CA 1
ATOM 702 C C . ALA A 1 86 ? 0.542 -4.580 -10.145 1.00 82.81 86 ALA A C 1
ATOM 704 O O . ALA A 1 86 ? 0.398 -4.482 -8.926 1.00 82.81 86 ALA A O 1
ATOM 705 N N . ALA A 1 87 ? -0.497 -4.773 -10.965 1.00 84.69 87 ALA A N 1
ATOM 706 C CA . ALA A 1 87 ? -1.889 -4.732 -10.512 1.00 84.69 87 ALA A CA 1
ATOM 707 C C . ALA A 1 87 ? -2.233 -5.780 -9.421 1.00 84.69 87 ALA A C 1
ATOM 709 O O . ALA A 1 87 ? -2.753 -5.380 -8.377 1.00 84.69 87 ALA A O 1
ATOM 710 N N . PRO A 1 88 ? -1.900 -7.081 -9.558 1.00 81.94 88 PRO A N 1
ATOM 711 C CA . PRO A 1 88 ? -2.114 -8.077 -8.506 1.00 81.94 88 PRO A CA 1
ATOM 712 C C . PRO A 1 88 ? -1.319 -7.796 -7.233 1.00 81.94 88 PRO A C 1
ATOM 714 O O . PRO A 1 88 ? -1.838 -7.959 -6.131 1.00 81.94 88 PRO A O 1
ATOM 717 N N . VAL A 1 89 ? -0.069 -7.345 -7.360 1.00 77.56 89 VAL A N 1
ATOM 718 C CA . VAL A 1 89 ? 0.776 -7.028 -6.201 1.00 77.56 89 VAL A CA 1
ATOM 719 C C . VAL A 1 89 ? 0.204 -5.838 -5.429 1.00 77.56 89 VAL A C 1
ATOM 721 O O . VAL A 1 89 ? 0.124 -5.872 -4.196 1.00 77.56 89 VAL A O 1
ATOM 724 N N . ILE A 1 90 ? -0.254 -4.810 -6.147 1.00 81.94 90 ILE A N 1
ATOM 725 C CA . ILE A 1 90 ? -0.966 -3.672 -5.566 1.00 81.94 90 ILE A CA 1
ATOM 726 C C . ILE A 1 90 ? -2.252 -4.161 -4.892 1.00 81.94 90 ILE A C 1
ATOM 728 O O . ILE A 1 90 ? -2.467 -3.835 -3.727 1.00 81.94 90 ILE A O 1
ATOM 732 N N . MET A 1 91 ? -3.048 -5.007 -5.550 1.00 79.69 91 MET A N 1
ATOM 733 C CA . MET A 1 91 ? -4.297 -5.546 -5.000 1.00 79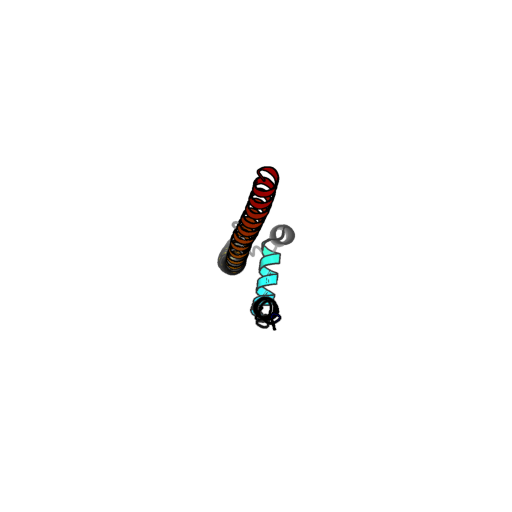.69 91 MET A CA 1
ATOM 734 C C . MET A 1 91 ? -4.063 -6.361 -3.718 1.00 79.69 91 MET A C 1
ATOM 736 O O . MET A 1 91 ? -4.760 -6.161 -2.727 1.00 79.69 91 MET A O 1
ATOM 740 N N . MET A 1 92 ? -3.030 -7.208 -3.674 1.00 76.00 92 MET A N 1
ATOM 741 C CA . MET A 1 92 ? -2.638 -7.939 -2.461 1.00 76.00 92 MET A CA 1
ATOM 742 C C . MET A 1 92 ? -2.188 -6.994 -1.340 1.00 76.00 92 MET A C 1
ATOM 744 O O . MET A 1 92 ? -2.489 -7.223 -0.165 1.00 76.00 92 MET A O 1
ATOM 748 N N . SER A 1 93 ? -1.472 -5.919 -1.685 1.00 74.62 93 SER A N 1
ATOM 749 C CA . SER A 1 93 ? -1.047 -4.911 -0.710 1.00 74.62 93 SER A CA 1
ATOM 750 C C . SER A 1 93 ? -2.227 -4.123 -0.140 1.00 74.62 93 SER A C 1
ATOM 752 O O . SER A 1 93 ? -2.285 -3.908 1.071 1.00 74.62 93 SER A O 1
ATOM 754 N N . GLN A 1 94 ? -3.192 -3.770 -0.992 1.00 77.50 94 GLN A N 1
ATOM 755 C CA . GLN A 1 94 ? -4.409 -3.060 -0.617 1.00 77.50 94 GLN A CA 1
ATOM 756 C C . GLN A 1 94 ? -5.310 -3.939 0.247 1.00 77.50 94 GLN A C 1
ATOM 758 O O . GLN A 1 94 ? -5.757 -3.485 1.296 1.00 77.50 94 GLN A O 1
ATOM 763 N N . ASN A 1 95 ? -5.499 -5.211 -0.116 1.00 78.94 95 ASN A N 1
ATOM 764 C CA . ASN A 1 95 ? -6.308 -6.150 0.662 1.00 78.94 95 ASN A CA 1
ATOM 765 C C . ASN A 1 95 ? -5.779 -6.290 2.104 1.00 78.94 95 ASN A C 1
ATOM 767 O O . ASN A 1 95 ? -6.532 -6.188 3.070 1.00 78.94 95 ASN A O 1
ATOM 771 N N . ARG A 1 96 ? -4.450 -6.396 2.273 1.00 78.50 96 ARG A N 1
ATOM 772 C CA . ARG A 1 96 ? -3.827 -6.459 3.608 1.00 78.50 96 ARG A CA 1
ATOM 773 C C . ARG A 1 96 ? -3.942 -5.144 4.388 1.00 78.50 96 ARG A C 1
ATOM 775 O O . ARG A 1 96 ? -4.043 -5.170 5.616 1.00 78.50 96 ARG A O 1
ATOM 782 N N . MET A 1 97 ? -3.883 -3.997 3.709 1.00 77.62 97 MET A N 1
ATOM 783 C CA . MET A 1 97 ? -4.118 -2.698 4.349 1.00 77.62 97 MET A CA 1
ATOM 784 C C . MET A 1 97 ? -5.569 -2.568 4.824 1.00 77.62 97 MET A C 1
ATOM 786 O O . MET A 1 97 ? -5.778 -2.160 5.962 1.00 77.62 97 MET A O 1
ATOM 790 N N . ALA A 1 98 ? -6.541 -2.979 4.006 1.00 81.88 98 ALA A N 1
ATOM 791 C CA . ALA A 1 98 ? -7.963 -2.941 4.341 1.00 81.88 98 ALA A CA 1
ATOM 792 C C . ALA A 1 98 ? -8.296 -3.815 5.562 1.00 81.88 98 ALA A C 1
ATOM 794 O O . ALA A 1 98 ? -9.029 -3.382 6.448 1.00 81.88 98 ALA A O 1
ATOM 795 N N . ASP A 1 99 ? -7.690 -5.001 5.677 1.00 84.00 99 ASP A N 1
ATOM 796 C CA . ASP A 1 99 ? -7.855 -5.861 6.856 1.00 84.00 99 ASP A CA 1
ATOM 797 C C . ASP A 1 99 ? -7.321 -5.215 8.146 1.00 84.00 99 ASP A C 1
ATOM 799 O O . ASP A 1 99 ? -7.930 -5.338 9.215 1.00 84.00 99 ASP A O 1
ATOM 803 N N . LYS A 1 100 ? -6.169 -4.531 8.068 1.00 82.12 100 LYS A N 1
ATOM 804 C CA . LYS A 1 100 ? -5.604 -3.781 9.204 1.00 82.12 100 LYS A CA 1
ATOM 805 C C . LYS A 1 100 ? -6.488 -2.587 9.566 1.00 82.12 100 LYS A C 1
ATOM 807 O O . LYS A 1 100 ? -6.737 -2.367 10.750 1.00 82.12 100 LYS A O 1
ATOM 812 N N . ASP A 1 101 ? -6.966 -1.856 8.565 1.00 86.12 101 ASP A N 1
ATOM 813 C CA . ASP A 1 101 ? -7.823 -0.685 8.745 1.00 86.12 101 ASP A CA 1
ATOM 814 C C . ASP A 1 101 ? -9.165 -1.067 9.383 1.00 86.12 101 ASP A C 1
ATOM 816 O O . ASP A 1 101 ? -9.564 -0.488 10.390 1.00 86.12 101 ASP A O 1
ATOM 820 N N . ARG A 1 102 ? -9.788 -2.159 8.923 1.00 87.44 102 ARG A N 1
ATOM 821 C CA . ARG A 1 102 ? -11.028 -2.688 9.505 1.00 87.44 102 ARG A CA 1
ATOM 822 C C . ARG A 1 102 ? -10.892 -3.016 10.994 1.00 87.44 102 ARG A C 1
ATOM 824 O O . ARG A 1 102 ? -11.770 -2.668 11.780 1.00 87.44 102 ARG A O 1
ATOM 831 N N . LYS A 1 103 ? -9.790 -3.661 11.396 1.00 87.31 103 LYS A N 1
ATOM 832 C CA . LYS A 1 103 ? -9.519 -3.964 12.815 1.00 87.31 103 LYS A CA 1
ATOM 833 C C . LYS A 1 103 ? -9.313 -2.701 13.645 1.00 87.31 103 LYS A C 1
ATOM 835 O O . LYS A 1 103 ? -9.742 -2.654 14.795 1.00 87.31 103 LYS A O 1
ATOM 840 N N . LYS A 1 104 ? -8.651 -1.694 13.073 1.00 88.62 104 LYS A N 1
ATOM 841 C CA . LYS A 1 104 ? -8.456 -0.402 13.729 1.00 88.62 104 LYS A CA 1
ATOM 842 C C . LYS A 1 104 ? -9.798 0.293 13.964 1.00 88.62 104 LYS A C 1
ATOM 844 O O . LYS A 1 104 ? -10.070 0.682 15.091 1.00 88.62 104 LYS A O 1
ATOM 849 N N . VAL A 1 105 ? -10.664 0.338 12.950 1.00 91.81 105 VAL A N 1
ATOM 850 C CA . VAL A 1 105 ? -12.014 0.913 13.066 1.00 91.81 105 VAL A CA 1
ATOM 851 C C . VAL A 1 105 ? -12.830 0.212 14.153 1.00 91.81 105 VAL A C 1
ATOM 853 O O . VAL A 1 105 ? -13.471 0.874 14.962 1.00 91.81 105 VAL A O 1
ATOM 856 N N . GLU A 1 106 ? -12.796 -1.121 14.226 1.00 92.62 106 GLU A N 1
ATOM 857 C CA . GLU A 1 106 ? -13.517 -1.858 15.273 1.00 92.62 106 GLU A CA 1
ATOM 858 C C . GLU A 1 106 ? -13.012 -1.517 16.687 1.00 92.62 106 GLU A C 1
ATOM 860 O O . GLU A 1 106 ? -13.810 -1.352 17.614 1.00 92.62 106 GLU A O 1
ATOM 865 N N . MET A 1 107 ? -11.695 -1.369 16.848 1.00 92.19 107 MET A N 1
ATOM 866 C CA . MET A 1 107 ? -11.083 -0.960 18.111 1.00 92.19 107 MET A CA 1
ATOM 867 C C . MET A 1 107 ? -11.454 0.477 18.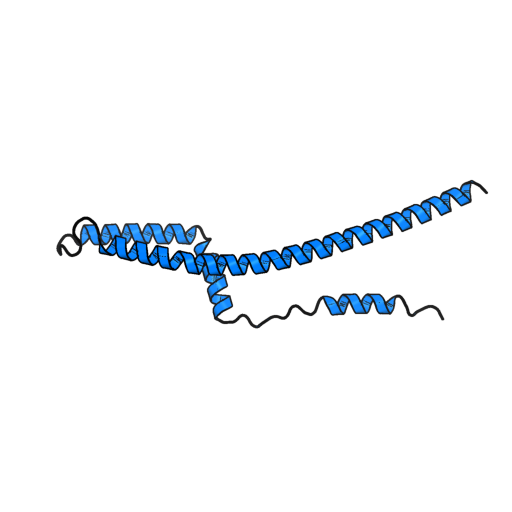492 1.00 92.19 107 MET A C 1
ATOM 869 O O . MET A 1 107 ? -11.814 0.715 19.647 1.00 92.19 107 MET A O 1
ATOM 873 N N . ASP A 1 108 ? -11.407 1.404 17.536 1.00 93.12 108 ASP A N 1
ATOM 874 C CA . ASP A 1 108 ? -11.776 2.807 17.740 1.00 93.12 108 ASP A CA 1
ATOM 875 C C . ASP A 1 108 ? -13.256 2.904 18.164 1.00 93.12 108 ASP A C 1
ATOM 877 O O . ASP A 1 108 ? -13.570 3.501 19.192 1.00 93.12 108 ASP A O 1
ATOM 881 N N . LEU A 1 109 ? -14.160 2.166 17.504 1.00 93.44 109 LEU A N 1
ATOM 882 C CA . LEU A 1 109 ? -15.578 2.091 17.890 1.00 93.44 109 LEU A CA 1
ATOM 883 C C . LEU A 1 109 ? -15.795 1.518 19.300 1.00 93.44 109 LEU A C 1
ATOM 885 O O . LEU A 1 109 ? -16.704 1.935 20.025 1.00 93.44 109 LEU A O 1
ATOM 889 N N . ALA A 1 110 ? -15.005 0.520 19.698 1.00 93.75 110 ALA A N 1
ATOM 890 C CA . ALA A 1 110 ? -15.085 -0.043 21.042 1.00 93.75 110 ALA A CA 1
ATOM 891 C C . ALA A 1 110 ? -14.602 0.956 22.106 1.00 93.75 110 ALA A C 1
ATOM 893 O O . ALA A 1 110 ? -15.186 1.014 23.197 1.00 93.75 110 ALA A O 1
ATOM 894 N N . MET A 1 111 ? -13.565 1.737 21.787 1.00 92.56 111 MET A N 1
ATOM 895 C CA . MET A 1 111 ? -13.056 2.810 22.638 1.00 92.56 111 MET A CA 1
ATOM 896 C C . MET A 1 111 ? -14.091 3.927 22.793 1.00 92.56 111 MET A C 1
ATOM 898 O O . MET A 1 111 ? -14.397 4.287 23.931 1.00 92.56 111 MET A O 1
ATOM 902 N N . ASP A 1 112 ? -14.702 4.380 21.699 1.00 94.69 112 ASP A N 1
ATOM 903 C CA . ASP A 1 112 ? -15.732 5.427 21.713 1.00 94.69 112 ASP A CA 1
ATOM 904 C C . ASP A 1 112 ? -16.924 5.028 22.588 1.00 94.69 112 ASP A C 1
ATOM 906 O O . ASP A 1 112 ? -17.299 5.738 23.522 1.00 94.69 112 ASP A O 1
AT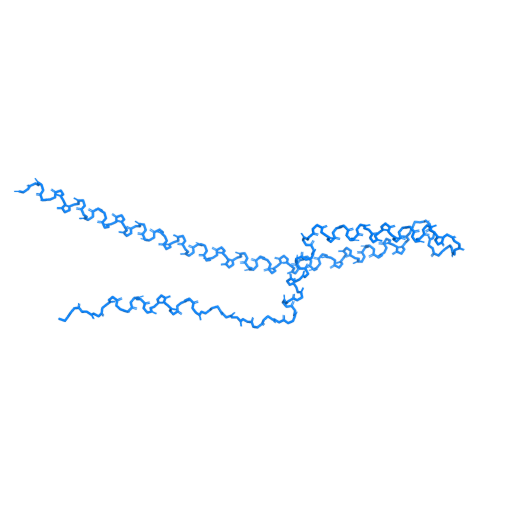OM 910 N N . ARG A 1 113 ? -17.451 3.811 22.401 1.00 95.25 113 ARG A N 1
ATOM 911 C CA . ARG A 1 113 ? -18.553 3.296 23.236 1.00 95.25 113 ARG A CA 1
ATOM 912 C C . ARG A 1 113 ? -18.188 3.200 24.714 1.00 95.25 113 ARG A C 1
ATOM 914 O O . ARG A 1 113 ? -19.073 3.225 25.571 1.00 95.25 113 ARG A O 1
ATOM 921 N N . LYS A 1 114 ? -16.912 2.971 25.031 1.00 94.75 114 LYS A N 1
ATOM 922 C CA . LYS A 1 114 ? -16.443 2.955 26.418 1.00 94.75 114 LYS A CA 1
ATOM 923 C C . LYS A 1 114 ? -16.387 4.376 26.973 1.00 94.75 114 LYS A C 1
ATOM 925 O O . LYS A 1 114 ? -16.920 4.589 28.056 1.00 94.75 114 LYS A O 1
ATOM 930 N N . ALA A 1 115 ? -15.831 5.320 26.219 1.00 93.56 115 ALA A N 1
ATOM 931 C CA . ALA A 1 115 ? -15.801 6.727 26.596 1.00 93.56 115 ALA A CA 1
ATOM 932 C C . ALA A 1 115 ? -17.218 7.269 26.859 1.00 93.56 115 ALA A C 1
ATOM 934 O O . ALA A 1 115 ? -17.444 7.895 27.891 1.00 93.56 115 ALA A O 1
ATOM 935 N N . ASP A 1 116 ? -18.198 6.930 26.017 1.00 95.62 116 ASP A N 1
ATOM 936 C CA . ASP A 1 116 ? -19.603 7.315 26.217 1.00 95.62 116 ASP A CA 1
ATOM 937 C C . ASP A 1 116 ? -20.191 6.795 27.537 1.00 95.62 116 ASP A C 1
ATOM 939 O O . ASP A 1 116 ? -20.928 7.505 28.236 1.00 95.62 116 ASP A O 1
ATOM 943 N N . ARG A 1 117 ? -19.869 5.547 27.906 1.00 95.38 117 ARG A N 1
ATOM 944 C CA . ARG A 1 117 ? -20.299 4.964 29.186 1.00 95.38 117 ARG A CA 1
ATOM 945 C C . ARG A 1 117 ? -19.645 5.673 30.362 1.00 95.38 117 ARG A C 1
ATOM 947 O O . ARG A 1 117 ? -20.360 6.044 31.292 1.00 95.38 117 ARG A O 1
ATOM 954 N N . ASP A 1 118 ? -18.338 5.896 30.293 1.00 94.94 118 ASP A N 1
ATOM 955 C CA . ASP A 1 118 ? -17.573 6.560 31.349 1.00 94.94 118 ASP A CA 1
ATOM 956 C C . ASP A 1 118 ? -18.087 8.003 31.549 1.00 94.94 118 ASP A C 1
ATOM 958 O O . ASP A 1 118 ? -18.350 8.426 32.676 1.00 94.94 118 ASP A O 1
ATOM 962 N N . ILE A 1 119 ? -18.371 8.731 30.460 1.00 94.06 119 ILE A N 1
ATOM 963 C CA . ILE A 1 119 ? -19.000 10.064 30.495 1.00 94.06 119 ILE A CA 1
ATOM 964 C C . ILE A 1 119 ? -20.389 10.003 31.140 1.00 94.06 119 ILE A C 1
ATOM 966 O O . ILE A 1 119 ? -20.733 10.845 31.974 1.00 94.06 119 ILE A O 1
ATOM 970 N N . THR A 1 120 ? -21.208 9.020 30.766 1.00 94.81 120 THR A N 1
ATOM 971 C CA . THR A 1 120 ? -22.555 8.853 31.333 1.00 94.81 120 THR A CA 1
ATOM 972 C C . THR A 1 120 ? -22.498 8.554 32.830 1.00 94.81 120 THR A C 1
ATOM 974 O O . THR A 1 120 ? -23.324 9.052 33.598 1.00 94.81 120 THR A O 1
ATOM 977 N N . GLU A 1 121 ? -21.524 7.760 33.266 1.00 95.31 121 GLU A N 1
ATOM 978 C CA . GLU A 1 121 ? -21.311 7.459 34.676 1.00 95.31 121 GLU A CA 1
ATOM 979 C C . GLU A 1 121 ? -20.876 8.703 35.457 1.00 95.31 121 GLU A C 1
ATOM 981 O O . GLU A 1 121 ? -21.477 9.005 36.492 1.00 95.31 121 GLU A O 1
ATOM 986 N N . ILE A 1 122 ? -19.931 9.484 34.925 1.00 94.31 122 ILE A N 1
ATOM 987 C CA . ILE A 1 122 ? -19.511 10.762 35.519 1.00 94.31 122 ILE A CA 1
ATOM 988 C C . ILE A 1 122 ? -20.705 11.719 35.644 1.00 94.31 122 ILE A C 1
ATOM 990 O O . ILE A 1 122 ? -20.926 12.277 36.718 1.00 94.31 122 ILE A O 1
ATOM 994 N N . LYS A 1 123 ? -21.538 11.853 34.602 1.00 94.62 123 LYS A N 1
ATOM 995 C CA . LYS A 1 123 ? -22.765 12.675 34.650 1.00 94.62 123 LYS A CA 1
ATOM 996 C C . LYS A 1 123 ? -23.729 12.217 35.747 1.00 94.62 123 LYS A C 1
ATOM 998 O O . LYS A 1 123 ? -24.270 13.043 36.478 1.00 94.62 123 LYS A O 1
ATOM 1003 N N . LYS A 1 124 ? -23.928 10.903 35.908 1.00 94.31 124 LYS A N 1
ATOM 1004 C CA . LYS A 1 124 ? -24.770 10.354 36.987 1.00 94.31 124 LYS A CA 1
ATOM 1005 C C . LYS A 1 124 ? -24.204 10.670 38.370 1.00 94.31 124 LYS A C 1
ATOM 1007 O O . LYS A 1 124 ? -24.970 11.000 39.275 1.00 94.31 124 LYS A O 1
ATOM 1012 N N . GLN A 1 125 ? -22.888 10.558 38.546 1.00 93.88 125 GLN A N 1
ATOM 1013 C CA . GLN A 1 125 ? -22.232 10.896 39.809 1.00 93.88 125 GLN A CA 1
ATOM 1014 C C . GLN A 1 125 ? -22.358 12.392 40.120 1.00 93.88 125 GLN A C 1
ATOM 1016 O O . GLN A 1 125 ? -22.702 12.734 41.251 1.00 93.88 125 GLN A O 1
ATOM 1021 N N . LEU A 1 126 ? -22.179 13.259 39.118 1.00 92.12 126 LEU A N 1
ATOM 1022 C CA . LEU A 1 126 ? -22.331 14.708 39.251 1.00 92.12 126 LEU A CA 1
ATOM 1023 C C . LEU A 1 126 ? -23.755 15.089 39.682 1.00 92.12 126 LEU A C 1
ATOM 1025 O O . LEU A 1 126 ? -23.923 15.714 40.727 1.00 92.12 126 LEU A O 1
ATOM 1029 N N . ASN A 1 127 ? -24.777 14.590 38.977 1.00 92.75 127 ASN A N 1
ATOM 1030 C CA . ASN A 1 127 ? -26.182 14.824 39.336 1.00 92.75 127 ASN A CA 1
ATOM 1031 C C . ASN A 1 127 ? -26.513 14.305 40.744 1.00 92.75 127 ASN A C 1
ATOM 1033 O O . ASN A 1 127 ? -27.342 14.870 41.456 1.00 92.75 127 ASN A O 1
ATOM 1037 N N . ARG A 1 128 ? -25.896 13.198 41.175 1.00 91.75 128 ARG A N 1
ATOM 1038 C CA . ARG A 1 128 ? -26.100 12.655 42.525 1.00 91.75 128 ARG A CA 1
ATOM 1039 C C . ARG A 1 128 ? -25.494 13.558 43.601 1.00 91.75 128 ARG A C 1
ATOM 1041 O O . ARG A 1 128 ? -26.068 13.644 44.685 1.00 91.75 128 ARG A O 1
ATOM 1048 N N . ILE A 1 129 ? -24.346 14.177 43.333 1.00 91.81 129 ILE A N 1
ATOM 1049 C CA . ILE A 1 129 ? -23.721 15.150 44.239 1.00 91.81 129 ILE A CA 1
ATOM 1050 C C . ILE A 1 129 ? -24.576 16.420 44.301 1.00 91.81 129 ILE A C 1
ATOM 1052 O O . ILE A 1 129 ? -24.907 16.855 45.401 1.00 91.81 129 ILE A O 1
ATOM 1056 N N . GLU A 1 130 ? -25.011 16.942 43.154 1.00 90.81 130 GLU A N 1
ATOM 1057 C CA . GLU A 1 130 ? -25.879 18.124 43.060 1.00 90.81 130 GLU A CA 1
ATOM 1058 C C . GLU A 1 130 ? -27.182 17.948 43.855 1.00 90.81 130 GLU A C 1
ATOM 1060 O O . GLU A 1 130 ? -27.492 18.755 44.728 1.00 90.81 130 GLU A O 1
ATOM 1065 N N . ASN A 1 131 ? -27.888 16.828 43.663 1.00 90.38 131 ASN A N 1
ATOM 1066 C CA . ASN A 1 131 ? -29.119 16.533 44.404 1.00 90.38 131 ASN A CA 1
ATOM 1067 C C . ASN A 1 131 ? -28.908 16.421 45.923 1.00 90.38 131 ASN A C 1
ATOM 1069 O O . ASN A 1 131 ? -29.798 16.762 46.700 1.00 90.38 131 ASN A O 1
ATOM 1073 N N . LYS A 1 132 ? -27.753 15.905 46.365 1.00 85.12 132 LYS A N 1
ATOM 1074 C CA . LYS A 1 132 ? -27.422 15.813 47.796 1.00 85.12 132 LYS A CA 1
ATOM 1075 C C . LYS A 1 132 ? -27.122 17.179 48.403 1.00 85.12 132 LYS A C 1
ATOM 1077 O O . LYS A 1 132 ? -27.460 17.388 49.562 1.00 85.12 132 LYS A O 1
ATOM 1082 N N . LEU A 1 133 ? -26.474 18.061 47.644 1.00 83.25 133 LEU A N 1
ATOM 1083 C CA . LEU A 1 133 ? -26.189 19.426 48.076 1.00 83.25 133 LEU A CA 1
ATOM 1084 C C . LEU A 1 133 ? -27.475 20.253 48.151 1.00 83.25 133 LEU A C 1
ATOM 1086 O O . LEU A 1 133 ? -27.702 20.876 49.180 1.00 83.25 133 LEU A O 1
ATOM 1090 N N . GLY A 1 134 ? -28.347 20.179 47.139 1.00 80.19 134 GLY A N 1
ATOM 1091 C CA . GLY A 1 134 ? -29.647 20.865 47.153 1.00 80.19 134 GLY A CA 1
ATOM 1092 C C . GLY A 1 134 ? -30.502 20.477 48.363 1.00 80.19 134 GLY A C 1
ATOM 1093 O O . GLY A 1 134 ? -30.883 21.332 49.149 1.00 80.19 134 GLY A O 1
ATOM 1094 N N . LYS A 1 135 ? -30.667 19.171 48.619 1.00 70.50 135 LYS A N 1
ATOM 1095 C CA . LYS A 1 135 ? -31.435 18.673 49.778 1.00 70.50 135 LYS A CA 1
ATOM 1096 C C . LYS A 1 135 ? -30.922 19.111 51.154 1.00 70.50 135 LYS A C 1
ATOM 1098 O O . LYS A 1 135 ? -31.677 19.028 52.112 1.00 70.50 135 LYS A O 1
ATOM 1103 N N . ASN A 1 136 ? -29.646 19.474 51.275 1.00 71.38 136 ASN A N 1
ATOM 1104 C CA . ASN A 1 136 ? -29.039 19.893 52.542 1.00 71.38 136 ASN A CA 1
ATOM 1105 C C . ASN A 1 136 ? -29.117 21.416 52.755 1.00 71.38 136 ASN A C 1
ATOM 1107 O O . ASN A 1 136 ? -28.773 21.897 53.824 1.00 71.38 136 ASN A O 1
ATOM 1111 N N . LEU A 1 137 ? -29.524 22.171 51.731 1.00 60.41 137 LEU A N 1
ATOM 1112 C CA . LEU A 1 137 ? -29.776 23.611 51.824 1.00 60.41 137 LEU A CA 1
ATOM 1113 C C . LEU A 1 137 ? -31.251 23.919 52.133 1.00 60.41 137 LEU A C 1
ATOM 1115 O O . LEU A 1 137 ? -31.555 25.011 52.599 1.00 60.41 137 LEU A O 1
ATOM 1119 N N . ASP A 1 138 ? -32.145 22.953 51.902 1.00 57.69 138 ASP A N 1
ATOM 1120 C CA . ASP A 1 138 ? -33.595 23.076 52.104 1.00 57.69 138 ASP A CA 1
ATOM 1121 C C . ASP A 1 138 ? -34.070 22.626 53.508 1.00 57.69 138 ASP A C 1
ATOM 1123 O O . ASP A 1 138 ? -35.275 22.524 53.744 1.00 57.69 138 ASP A O 1
ATOM 1127 N N . ASN A 1 139 ? -33.148 22.303 54.424 1.00 46.94 139 ASN A N 1
ATOM 1128 C CA . ASN A 1 139 ? -33.406 21.671 55.727 1.00 46.94 139 ASN A CA 1
ATOM 1129 C C . ASN A 1 139 ? -32.660 22.405 56.846 1.00 46.94 139 ASN A C 1
ATOM 1131 O O . ASN A 1 139 ? -33.240 22.549 57.944 1.00 46.94 139 ASN A O 1
#

Secondary structure (DSSP, 8-state):
---SSHHHHHHHHHTTTT--------HHHHHHHHHHHHHTSHHHHHHHHHHHHHHHHHHHHGGGG--SPSS-HHHHHHHHHHHHHHHHHHHHHHHHHHHHHHHHHHHHHHHHHHHHHHHHHHHHHHHHHHHHHHHHH--

Radius of gyration: 31.27 Å; chains: 1; bounding box: 59×40×91 Å